Protein AF-A0A1G0FYS6-F1 (afdb_monomer_lite)

Secondary structure (DSSP, 8-state):
-HHHHHHHHHHHHHHHHHHHHHHHHHHHHHHHHHHHHHHHHTSTTHHHHHHHHHHHHHTT-HHHHHHHTT--HHHHHHHHHHHHHHHHHHHHHS---HHHHHHHHHHSTTTT---TTHHHHHHHHHHHHHHHH-TT--HHHHHHHHHHHHHHHHHHHHTS-TTGGGSSS--

Radius of gyration: 18.73 Å; chains: 1; bounding box: 50×46×46 Å

pLDDT: mean 89.52, std 12.12, range [35.56, 98.75]

Structure (mmCIF, N/CA/C/O backbone):
data_AF-A0A1G0FYS6-F1
#
_entry.id   AF-A0A1G0FYS6-F1
#
loop_
_atom_site.group_PDB
_atom_site.id
_atom_site.type_symbol
_atom_site.label_atom_id
_atom_site.label_alt_id
_atom_site.label_comp_id
_atom_site.label_asym_id
_atom_site.label_entity_id
_atom_site.label_seq_id
_atom_site.pdbx_PDB_ins_code
_atom_site.Cartn_x
_atom_site.Cartn_y
_atom_site.Cartn_z
_atom_site.occupancy
_atom_site.B_iso_or_equiv
_atom_site.auth_seq_id
_atom_site.auth_comp_id
_atom_site.auth_asym_id
_atom_site.auth_atom_id
_atom_site.pdbx_PDB_model_num
ATOM 1 N N . MET A 1 1 ? 27.636 26.982 27.318 1.00 54.88 1 MET A N 1
ATOM 2 C CA . MET A 1 1 ? 26.569 25.954 27.348 1.00 54.88 1 MET A CA 1
ATOM 3 C C . MET A 1 1 ? 25.810 25.866 26.017 1.00 54.88 1 MET A C 1
ATOM 5 O O . MET A 1 1 ? 25.655 24.760 25.529 1.00 54.88 1 MET A O 1
ATOM 9 N N . TYR A 1 2 ? 25.458 26.989 25.370 1.00 56.78 2 TYR A N 1
ATOM 10 C CA . TYR A 1 2 ? 24.785 27.019 24.053 1.00 56.78 2 TYR A CA 1
ATOM 11 C C . TYR A 1 2 ? 25.540 26.318 22.899 1.00 56.78 2 TYR A C 1
ATOM 13 O O . TYR A 1 2 ? 24.967 25.470 22.228 1.00 56.78 2 TYR A O 1
ATOM 21 N N . VAL A 1 3 ? 26.839 26.585 22.712 1.00 62.25 3 VAL A N 1
ATOM 22 C CA . VAL A 1 3 ? 27.626 26.065 21.565 1.00 62.25 3 VAL A CA 1
ATOM 23 C C . VAL A 1 3 ? 27.701 24.531 21.517 1.00 62.25 3 VAL A C 1
ATOM 25 O O . VAL A 1 3 ? 27.631 23.931 20.450 1.00 62.25 3 VAL A O 1
ATOM 28 N N . ARG A 1 4 ? 27.805 23.875 22.680 1.00 62.00 4 ARG A N 1
ATOM 29 C CA . ARG A 1 4 ? 27.880 22.407 22.771 1.00 62.00 4 ARG A CA 1
ATOM 30 C C . ARG A 1 4 ? 26.546 21.746 22.405 1.00 62.00 4 ARG A C 1
ATOM 32 O O . ARG A 1 4 ? 26.555 20.658 21.849 1.00 62.00 4 ARG A O 1
ATOM 39 N N . ASN A 1 5 ? 25.430 22.428 22.671 1.00 65.38 5 ASN A N 1
ATOM 40 C CA . ASN A 1 5 ? 24.092 21.972 22.297 1.00 65.38 5 ASN A CA 1
ATOM 41 C C . ASN A 1 5 ? 23.879 22.080 20.779 1.00 65.38 5 ASN A C 1
ATOM 43 O O . ASN A 1 5 ? 23.392 21.140 20.165 1.00 65.38 5 ASN A O 1
ATOM 47 N N . THR A 1 6 ? 24.337 23.173 20.160 1.00 70.19 6 THR A N 1
ATOM 48 C CA . THR A 1 6 ? 24.298 23.349 18.699 1.00 70.19 6 THR A CA 1
ATOM 49 C C . THR A 1 6 ? 25.145 22.305 17.965 1.00 70.19 6 THR A C 1
ATOM 51 O O . THR A 1 6 ? 24.693 21.739 16.979 1.00 70.19 6 THR A O 1
ATOM 54 N N . LEU A 1 7 ? 26.346 21.984 18.463 1.00 71.94 7 LEU A N 1
ATOM 55 C CA . LEU A 1 7 ? 27.197 20.949 17.858 1.00 71.94 7 LEU A CA 1
ATOM 56 C C . LEU A 1 7 ? 26.570 19.548 17.919 1.00 71.94 7 LEU A C 1
ATOM 58 O O . LEU A 1 7 ? 26.714 18.776 16.977 1.00 71.94 7 LEU A O 1
ATOM 62 N N . ILE A 1 8 ? 25.871 19.227 19.012 1.00 74.44 8 ILE A N 1
ATOM 63 C CA . ILE A 1 8 ? 25.161 17.949 19.161 1.00 74.44 8 ILE A CA 1
ATOM 64 C C . ILE A 1 8 ? 23.959 17.882 18.211 1.00 74.44 8 ILE A C 1
ATOM 66 O O . ILE A 1 8 ? 23.782 16.863 17.552 1.00 74.44 8 ILE A O 1
ATOM 70 N N . ILE A 1 9 ? 23.174 18.960 18.099 1.00 76.50 9 ILE A N 1
ATOM 71 C CA . ILE A 1 9 ? 22.027 19.033 17.178 1.00 76.50 9 ILE A CA 1
ATOM 72 C C . ILE A 1 9 ? 22.490 18.852 15.726 1.00 76.50 9 ILE A C 1
ATOM 74 O O . ILE A 1 9 ? 21.993 17.962 15.045 1.00 76.50 9 ILE A O 1
ATOM 78 N N . ASN A 1 10 ? 23.517 19.590 15.295 1.00 82.00 10 ASN A N 1
ATOM 79 C CA . ASN A 1 10 ? 24.051 19.483 13.932 1.00 82.00 10 ASN A CA 1
ATOM 80 C C . ASN A 1 10 ? 24.604 18.079 13.626 1.00 82.00 10 ASN A C 1
ATOM 82 O O . ASN A 1 10 ? 24.502 17.597 12.501 1.00 82.00 10 ASN A O 1
ATOM 86 N N . TYR A 1 11 ? 25.209 17.414 14.616 1.00 81.62 11 TYR A N 1
ATOM 87 C CA . TYR A 1 11 ? 25.695 16.044 14.451 1.00 81.62 11 TYR A CA 1
ATOM 88 C C . TYR A 1 11 ? 24.541 15.046 14.307 1.00 81.62 11 TYR A C 1
ATOM 90 O O . TYR A 1 11 ? 24.615 14.143 13.481 1.00 81.62 11 TYR A O 1
ATOM 98 N N . ILE A 1 12 ? 23.469 15.218 15.083 1.00 82.62 12 ILE A N 1
ATOM 99 C CA . ILE A 1 12 ? 22.265 14.390 14.980 1.00 82.62 12 ILE A CA 1
ATOM 100 C C . ILE A 1 12 ? 21.612 14.570 13.605 1.00 82.62 12 ILE A C 1
ATOM 102 O O . ILE A 1 12 ? 21.354 13.567 12.945 1.00 82.62 12 ILE A O 1
ATOM 106 N N . GLU A 1 13 ? 21.408 15.808 13.146 1.00 82.88 13 GLU A N 1
ATOM 107 C CA . GLU A 1 13 ? 20.872 16.104 11.806 1.00 82.88 13 GLU A CA 1
ATOM 108 C C . GLU A 1 13 ? 21.721 15.457 10.704 1.00 82.88 13 GLU A C 1
ATOM 110 O O . GLU A 1 13 ? 21.195 14.743 9.856 1.00 82.88 13 GLU A O 1
ATOM 115 N N . TYR A 1 14 ? 23.048 15.582 10.784 1.00 83.81 14 TYR A N 1
ATOM 116 C CA . TYR A 1 14 ? 23.958 14.936 9.838 1.00 83.81 14 TYR A CA 1
ATOM 117 C C . TYR A 1 14 ? 23.831 13.403 9.827 1.00 83.81 14 TYR A C 1
ATOM 119 O O . TYR A 1 14 ? 23.835 12.782 8.764 1.00 83.81 14 TYR A O 1
ATOM 127 N N . ILE A 1 15 ? 23.716 12.767 10.998 1.00 82.88 15 ILE A N 1
ATOM 128 C CA . ILE A 1 15 ? 23.529 11.311 11.087 1.00 82.88 15 ILE A CA 1
ATOM 129 C C . ILE A 1 15 ? 22.182 10.896 10.485 1.00 82.88 15 ILE A C 1
ATOM 131 O O . ILE A 1 15 ? 22.130 9.881 9.786 1.00 82.88 15 ILE A O 1
ATOM 135 N N . TYR A 1 16 ? 21.121 11.678 10.698 1.00 80.06 16 TYR A N 1
ATOM 136 C CA . TYR A 1 16 ? 19.832 11.458 10.040 1.00 80.06 16 TYR A CA 1
ATOM 137 C C . TYR A 1 16 ? 19.949 11.564 8.517 1.00 80.06 16 TYR A C 1
ATOM 139 O O . TYR A 1 16 ? 19.490 10.659 7.821 1.00 80.06 16 TYR A O 1
ATOM 147 N N . ASP A 1 17 ? 20.626 12.585 7.994 1.00 82.75 17 ASP A N 1
ATOM 148 C CA . ASP A 1 17 ? 20.824 12.760 6.551 1.00 82.75 17 ASP A CA 1
ATOM 149 C C . ASP A 1 17 ? 21.616 11.605 5.930 1.00 82.75 17 ASP A C 1
ATOM 151 O O . ASP A 1 17 ? 21.242 11.072 4.883 1.00 82.75 17 ASP A O 1
ATOM 155 N N . VAL A 1 18 ? 22.696 11.167 6.586 1.00 80.62 18 VAL A N 1
ATOM 156 C CA . VAL A 1 18 ? 23.494 10.016 6.138 1.00 80.62 18 VAL A CA 1
ATOM 157 C C . VAL A 1 18 ? 22.659 8.736 6.161 1.00 80.62 18 VAL A C 1
ATOM 159 O O . VAL A 1 18 ? 22.719 7.943 5.220 1.00 80.62 18 VAL A O 1
ATOM 162 N N . PHE A 1 19 ? 21.849 8.533 7.200 1.00 80.44 19 PHE A N 1
ATOM 163 C CA . PHE A 1 19 ? 20.963 7.377 7.303 1.00 80.44 19 PHE A CA 1
ATOM 164 C C . PHE A 1 19 ? 19.892 7.375 6.203 1.00 80.44 19 PHE A C 1
ATOM 166 O O . PHE A 1 19 ? 19.730 6.372 5.502 1.00 80.44 19 PHE A O 1
ATOM 173 N N . LEU A 1 20 ? 19.225 8.510 5.979 1.00 77.25 20 LEU A N 1
ATOM 174 C CA . LEU A 1 20 ? 18.258 8.686 4.895 1.00 77.25 20 LEU A CA 1
ATOM 175 C C . LEU A 1 20 ? 18.909 8.503 3.521 1.00 77.25 20 LEU A C 1
ATOM 177 O O . LEU A 1 20 ? 18.316 7.886 2.636 1.00 77.25 20 LEU A O 1
ATOM 181 N N . TYR A 1 21 ? 20.142 8.976 3.332 1.00 78.50 21 TYR A N 1
ATOM 182 C CA . TYR A 1 21 ? 20.902 8.756 2.105 1.00 78.50 21 TYR A CA 1
ATOM 183 C C . TYR A 1 21 ? 21.174 7.266 1.863 1.00 78.50 21 TYR A C 1
ATOM 185 O O . TYR A 1 21 ? 20.922 6.774 0.762 1.00 78.50 21 TYR A O 1
ATOM 193 N N . ILE A 1 22 ? 21.636 6.532 2.881 1.00 76.38 22 ILE A N 1
ATOM 194 C CA . ILE A 1 22 ? 21.905 5.089 2.787 1.00 76.38 22 ILE A CA 1
ATOM 195 C C . ILE A 1 22 ? 20.621 4.323 2.456 1.00 76.38 22 ILE A C 1
ATOM 197 O O . ILE A 1 22 ? 20.626 3.498 1.539 1.00 76.38 22 ILE A O 1
ATOM 201 N N . ILE A 1 23 ? 19.513 4.628 3.141 1.00 76.25 23 ILE A N 1
ATOM 202 C CA . ILE A 1 23 ? 18.199 4.055 2.825 1.00 76.25 23 ILE A CA 1
ATOM 203 C C . ILE A 1 23 ? 17.851 4.344 1.369 1.00 76.25 23 ILE A C 1
ATOM 205 O O . ILE A 1 23 ? 17.590 3.420 0.604 1.00 76.25 23 ILE A O 1
ATOM 209 N N . ASN A 1 24 ? 17.906 5.606 0.948 1.00 76.81 24 ASN A N 1
ATOM 210 C CA . ASN A 1 24 ? 17.548 5.991 -0.411 1.00 76.81 24 ASN A CA 1
ATOM 211 C C . ASN A 1 24 ? 18.398 5.277 -1.466 1.00 76.81 24 ASN A C 1
ATOM 213 O O . ASN A 1 24 ? 17.856 4.820 -2.471 1.00 76.81 24 ASN A O 1
ATOM 217 N N . VAL A 1 25 ? 19.709 5.138 -1.249 1.00 77.12 25 VAL A N 1
ATOM 218 C CA . VAL A 1 25 ? 20.602 4.397 -2.151 1.00 77.12 25 VAL A CA 1
ATOM 219 C C . VAL A 1 25 ? 20.213 2.921 -2.226 1.00 77.12 25 VAL A C 1
ATOM 221 O O . VAL A 1 25 ? 20.067 2.402 -3.334 1.00 77.12 25 VAL A O 1
ATOM 224 N N . ASN A 1 26 ? 19.972 2.270 -1.088 1.00 80.88 26 ASN A N 1
ATOM 225 C CA . ASN A 1 26 ? 19.586 0.856 -1.036 1.00 80.88 26 ASN A CA 1
ATOM 226 C C . ASN A 1 26 ? 18.183 0.598 -1.613 1.00 80.88 26 ASN A C 1
ATOM 228 O O . ASN A 1 26 ? 17.923 -0.474 -2.155 1.00 80.88 26 ASN A O 1
ATOM 232 N N . MET A 1 27 ? 17.293 1.593 -1.562 1.00 84.75 27 MET A N 1
ATOM 233 C CA . MET A 1 27 ? 15.925 1.512 -2.082 1.00 84.75 27 MET A CA 1
ATOM 234 C C . MET A 1 27 ? 15.829 1.743 -3.596 1.00 84.75 27 MET A C 1
ATOM 236 O O . MET A 1 27 ? 14.846 1.335 -4.212 1.00 84.75 27 MET A O 1
ATOM 240 N N . LYS A 1 28 ? 16.826 2.375 -4.234 1.00 85.38 28 LYS A N 1
ATOM 241 C CA . LYS A 1 28 ? 16.830 2.643 -5.690 1.00 85.38 28 LYS A CA 1
ATOM 242 C C . LYS A 1 28 ? 16.522 1.419 -6.571 1.00 85.38 28 LYS A C 1
ATOM 244 O O . LYS A 1 28 ? 15.675 1.569 -7.457 1.00 85.38 28 LYS A O 1
ATOM 249 N N . PRO A 1 29 ? 17.163 0.243 -6.397 1.00 89.75 29 PRO A N 1
ATOM 250 C CA . PRO A 1 29 ? 16.855 -0.927 -7.222 1.00 89.75 29 PRO A CA 1
ATOM 251 C C . PRO A 1 29 ? 15.399 -1.384 -7.062 1.00 89.75 29 PRO A C 1
ATOM 253 O O . PRO A 1 29 ? 14.716 -1.576 -8.069 1.00 89.75 29 PRO A O 1
ATOM 256 N N . TYR A 1 30 ? 14.889 -1.454 -5.828 1.00 93.50 30 TYR A N 1
ATOM 257 C CA . TYR A 1 30 ? 13.498 -1.831 -5.553 1.00 93.50 30 TYR A CA 1
ATOM 258 C C . TYR A 1 30 ? 12.506 -0.816 -6.120 1.00 93.50 30 TYR A C 1
ATOM 260 O O . TYR A 1 30 ? 11.554 -1.196 -6.791 1.00 93.50 30 TYR A O 1
ATOM 268 N N . ARG A 1 31 ? 12.777 0.486 -5.972 1.00 92.62 31 ARG A N 1
ATOM 269 C CA . ARG A 1 31 ? 11.954 1.552 -6.560 1.00 92.62 31 ARG A CA 1
ATOM 270 C C . ARG A 1 31 ? 11.858 1.421 -8.078 1.00 92.62 31 ARG A C 1
ATOM 272 O O . ARG A 1 31 ? 10.788 1.614 -8.647 1.00 92.62 31 ARG A O 1
ATOM 279 N N . LYS A 1 32 ? 12.963 1.080 -8.750 1.00 95.19 32 LYS A N 1
ATOM 280 C CA . LYS A 1 32 ? 12.970 0.870 -10.204 1.00 95.19 32 LYS A CA 1
ATOM 281 C C . LYS A 1 32 ? 12.131 -0.346 -10.603 1.00 95.19 32 LYS A C 1
ATOM 283 O O . LYS A 1 32 ? 11.349 -0.243 -11.546 1.00 95.19 32 LYS A O 1
ATOM 288 N N . LEU A 1 33 ? 12.286 -1.475 -9.908 1.00 97.56 33 LEU A N 1
ATOM 289 C CA . LEU A 1 33 ? 11.496 -2.686 -10.161 1.00 97.56 33 LEU A CA 1
ATOM 290 C C . LEU A 1 33 ? 10.003 -2.437 -9.932 1.00 97.56 33 LEU A C 1
ATOM 292 O O . LEU A 1 33 ? 9.203 -2.713 -10.824 1.00 97.56 33 LEU A O 1
ATOM 296 N N . PHE A 1 34 ? 9.661 -1.822 -8.800 1.00 96.88 34 PHE A N 1
ATOM 297 C CA . PHE A 1 34 ? 8.302 -1.428 -8.453 1.00 96.88 34 PHE A CA 1
ATOM 298 C C . PHE A 1 34 ? 7.686 -0.513 -9.513 1.00 96.88 34 PHE A C 1
ATOM 300 O O . PHE A 1 34 ? 6.644 -0.843 -10.063 1.00 96.88 34 PHE A O 1
ATOM 307 N N . ASN A 1 35 ? 8.350 0.590 -9.879 1.00 96.25 35 ASN A N 1
ATOM 308 C CA . ASN A 1 35 ? 7.826 1.524 -10.880 1.00 96.25 35 ASN A CA 1
ATOM 309 C C . ASN A 1 35 ? 7.610 0.841 -12.237 1.00 96.25 35 ASN A C 1
ATOM 311 O O . ASN A 1 35 ? 6.589 1.054 -12.887 1.00 96.25 35 ASN A O 1
ATOM 315 N N . ASN A 1 36 ? 8.552 -0.002 -12.664 1.00 98.12 36 ASN A N 1
ATOM 316 C CA . ASN A 1 36 ? 8.419 -0.745 -13.913 1.00 98.12 36 ASN A CA 1
ATOM 317 C C . ASN A 1 36 ? 7.256 -1.745 -13.865 1.00 98.12 36 ASN A C 1
ATOM 319 O O . ASN A 1 36 ? 6.582 -1.925 -14.875 1.00 98.12 36 ASN A O 1
ATOM 323 N N . SER A 1 37 ? 7.051 -2.410 -12.727 1.00 98.50 37 SER A N 1
ATOM 324 C CA . SER A 1 37 ? 5.927 -3.321 -12.506 1.00 98.50 37 SER A CA 1
ATOM 325 C C . SER A 1 37 ? 4.600 -2.561 -12.482 1.00 98.50 37 SER A C 1
ATOM 327 O O . SER A 1 37 ? 3.699 -2.901 -13.238 1.00 98.50 37 SER A O 1
ATOM 329 N N . PHE A 1 38 ? 4.514 -1.446 -11.753 1.00 97.50 38 PHE A N 1
ATOM 330 C CA . PHE A 1 38 ? 3.345 -0.562 -11.707 1.00 97.50 38 PHE A CA 1
ATOM 331 C C . PHE A 1 38 ? 2.898 -0.119 -13.111 1.00 97.50 38 PHE A C 1
ATOM 333 O O . PHE A 1 38 ? 1.715 -0.185 -13.445 1.00 97.50 38 PHE A O 1
ATOM 340 N N . GLN A 1 39 ? 3.849 0.275 -13.966 1.00 97.69 39 GLN A N 1
ATOM 341 C CA . GLN A 1 39 ? 3.576 0.662 -15.356 1.00 97.69 39 GLN A CA 1
ATOM 342 C C . GLN A 1 39 ? 3.042 -0.488 -16.221 1.00 97.69 39 GLN A C 1
ATOM 344 O O . GLN A 1 39 ? 2.312 -0.232 -17.172 1.00 97.69 39 GLN A O 1
ATOM 349 N N . ARG A 1 40 ? 3.398 -1.741 -15.921 1.00 98.50 40 ARG A N 1
ATOM 350 C CA . ARG A 1 40 ? 2.911 -2.912 -16.667 1.00 98.50 40 ARG A CA 1
ATOM 351 C C . ARG A 1 40 ? 1.599 -3.457 -16.115 1.00 98.50 40 ARG A C 1
ATOM 353 O O . ARG A 1 40 ? 0.736 -3.810 -16.902 1.00 98.50 40 ARG A O 1
ATOM 360 N N . ALA A 1 41 ? 1.463 -3.512 -14.794 1.00 98.12 41 ALA A N 1
ATOM 361 C CA . ALA A 1 41 ? 0.338 -4.147 -14.121 1.00 98.12 41 ALA A CA 1
ATOM 362 C C . ALA A 1 41 ? -0.890 -3.233 -14.030 1.00 98.12 41 ALA A C 1
ATOM 364 O O . ALA A 1 41 ? -2.011 -3.674 -14.254 1.00 98.12 41 ALA A O 1
ATOM 365 N N . ILE A 1 42 ? -0.688 -1.952 -13.696 1.00 96.94 42 ILE A N 1
ATOM 366 C CA . ILE A 1 42 ? -1.792 -1.053 -13.323 1.00 96.94 42 ILE A CA 1
ATOM 367 C C . ILE A 1 42 ? -2.164 -0.109 -14.458 1.00 96.94 42 ILE A C 1
ATOM 369 O O . ILE A 1 42 ? -3.342 0.084 -14.738 1.00 96.94 42 ILE A O 1
ATOM 373 N N . ILE A 1 43 ? -1.182 0.518 -15.102 1.00 96.12 43 ILE A N 1
ATOM 374 C CA . ILE A 1 43 ? -1.451 1.589 -16.073 1.00 96.12 43 ILE A CA 1
ATOM 375 C C . ILE A 1 43 ? -2.277 1.139 -17.292 1.00 96.12 43 ILE A C 1
ATOM 377 O O . ILE A 1 43 ? -3.173 1.898 -17.668 1.00 96.12 43 ILE A O 1
ATOM 381 N N . PRO A 1 44 ? -2.051 -0.044 -17.903 1.00 97.31 44 PRO A N 1
ATOM 382 C CA . PRO A 1 44 ? -2.765 -0.419 -19.124 1.00 97.31 44 PRO A CA 1
ATOM 383 C C . PRO A 1 44 ? -4.281 -0.527 -18.938 1.00 97.31 44 PRO A C 1
ATOM 385 O O . PRO A 1 44 ? -5.033 -0.131 -19.825 1.00 97.31 44 PRO A O 1
ATOM 388 N N . ASP A 1 45 ? -4.723 -1.027 -17.782 1.00 96.31 45 ASP A N 1
ATOM 389 C CA . ASP A 1 45 ? -6.137 -1.105 -17.416 1.00 96.31 45 ASP A CA 1
ATOM 390 C C . ASP A 1 45 ? -6.321 -1.026 -15.894 1.00 96.31 45 ASP A C 1
ATOM 392 O O . ASP A 1 45 ? -6.596 -2.011 -15.201 1.00 96.31 45 ASP A O 1
A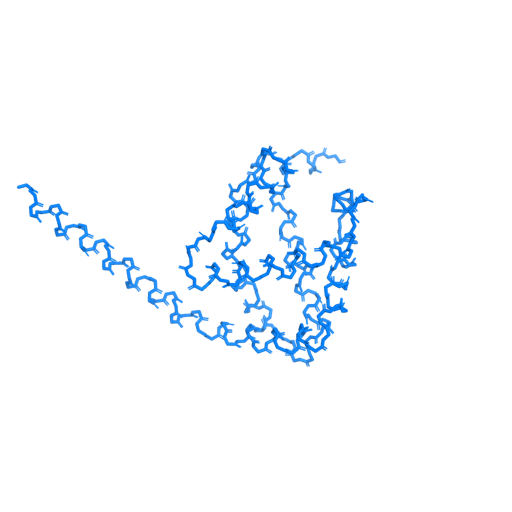TOM 396 N N . SER A 1 46 ? -6.182 0.192 -15.364 1.00 94.94 46 SER A N 1
ATOM 397 C CA . SER A 1 46 ? -6.292 0.423 -13.919 1.00 94.94 46 SER A CA 1
ATOM 398 C C . SER A 1 46 ? -7.660 0.021 -13.367 1.00 94.94 46 SER A C 1
ATOM 400 O O . SER A 1 46 ? -7.764 -0.434 -12.231 1.00 94.94 46 SER A O 1
ATOM 402 N N . ASN A 1 47 ? -8.728 0.148 -14.158 1.00 95.00 47 ASN A N 1
ATOM 403 C CA . ASN A 1 47 ? -10.072 -0.183 -13.702 1.00 95.00 47 ASN A CA 1
ATOM 404 C C . ASN A 1 47 ? -10.219 -1.682 -13.454 1.00 95.00 47 ASN A C 1
ATOM 406 O O . ASN A 1 47 ? -10.716 -2.064 -12.390 1.00 95.00 47 ASN A O 1
ATOM 410 N N . SER A 1 48 ? -9.761 -2.514 -14.391 1.00 96.94 48 SER A N 1
ATOM 411 C CA . SER A 1 48 ? -9.762 -3.966 -14.209 1.00 96.94 48 SER A CA 1
ATOM 412 C C . SER A 1 48 ? -8.816 -4.395 -13.094 1.00 96.94 48 SER A C 1
ATOM 414 O O . SER A 1 48 ? -9.213 -5.223 -12.276 1.00 96.94 48 SER A O 1
ATOM 416 N N . PHE A 1 49 ? -7.634 -3.777 -12.984 1.00 98.12 49 PHE A N 1
ATOM 417 C CA . PHE A 1 49 ? -6.691 -4.053 -11.897 1.00 98.12 49 PHE A CA 1
ATOM 418 C C . PHE A 1 49 ? -7.334 -3.836 -10.519 1.00 98.12 49 PHE A C 1
ATOM 420 O O . PHE A 1 49 ? -7.406 -4.755 -9.706 1.00 98.12 49 PHE A O 1
ATOM 427 N N . TYR A 1 50 ? -7.881 -2.643 -10.254 1.00 97.19 50 TYR A N 1
ATOM 428 C CA . TYR A 1 50 ? -8.473 -2.347 -8.943 1.00 97.19 50 TYR A CA 1
ATOM 429 C C . TYR A 1 50 ? -9.776 -3.107 -8.693 1.00 97.19 50 TYR A C 1
ATOM 431 O O . TYR A 1 50 ? -10.105 -3.398 -7.543 1.00 97.19 50 TYR A O 1
ATOM 439 N N . LYS A 1 51 ? -10.534 -3.442 -9.745 1.00 97.00 51 LYS A N 1
ATOM 440 C CA . LYS A 1 51 ? -11.682 -4.346 -9.616 1.00 97.00 51 LYS A CA 1
ATOM 441 C C . LYS A 1 51 ? -11.217 -5.723 -9.145 1.00 97.00 51 LYS A C 1
ATOM 443 O O . LYS A 1 51 ? -11.774 -6.231 -8.176 1.00 97.00 51 LYS A O 1
ATOM 448 N N . ARG A 1 52 ? -10.184 -6.282 -9.779 1.00 98.31 52 ARG A N 1
ATOM 449 C CA . ARG A 1 52 ? -9.643 -7.592 -9.421 1.00 98.31 52 ARG A CA 1
ATOM 450 C C . ARG A 1 52 ? -9.027 -7.608 -8.024 1.00 98.31 52 ARG A C 1
ATOM 452 O O . ARG A 1 52 ? -9.303 -8.529 -7.262 1.00 98.31 52 ARG A O 1
ATOM 459 N N . PHE A 1 53 ? -8.308 -6.549 -7.654 1.00 98.50 53 PHE A N 1
ATOM 460 C CA . PHE A 1 53 ? -7.817 -6.364 -6.290 1.00 98.50 53 PHE A CA 1
ATOM 461 C C . PHE A 1 53 ? -8.935 -6.507 -5.255 1.00 98.50 53 PHE A C 1
ATOM 463 O O . PHE A 1 53 ? -8.795 -7.268 -4.302 1.00 98.50 53 PHE A O 1
ATOM 470 N N . TYR A 1 54 ? -10.064 -5.819 -5.449 1.00 97.88 54 TYR A N 1
ATOM 471 C CA . TYR A 1 54 ? -11.170 -5.904 -4.498 1.00 97.88 54 TYR A CA 1
ATOM 472 C C . TYR A 1 54 ? -11.860 -7.264 -4.493 1.00 97.88 54 TYR A C 1
ATOM 474 O O . TYR A 1 54 ? -12.281 -7.695 -3.428 1.00 97.88 54 TYR A O 1
ATOM 482 N N . GLU A 1 55 ? -11.961 -7.951 -5.631 1.00 97.88 55 GLU A N 1
ATOM 483 C CA . GLU A 1 55 ? -12.475 -9.327 -5.664 1.00 97.88 55 GLU A CA 1
ATOM 484 C C . GLU A 1 55 ? -11.618 -10.266 -4.808 1.00 97.88 55 GLU A C 1
ATOM 486 O O . GLU A 1 55 ? -12.159 -11.022 -4.003 1.00 97.88 55 GLU A O 1
ATOM 491 N N . ILE A 1 56 ? -10.290 -10.183 -4.945 1.00 98.62 56 ILE A N 1
ATOM 492 C CA . ILE A 1 56 ? -9.346 -10.984 -4.157 1.00 98.62 56 ILE A CA 1
ATOM 493 C C . ILE A 1 56 ? -9.421 -10.586 -2.679 1.00 98.62 56 ILE A C 1
ATOM 495 O O . ILE A 1 56 ? -9.573 -11.448 -1.819 1.00 98.62 56 ILE A O 1
ATOM 499 N N . PHE A 1 57 ? -9.360 -9.287 -2.382 1.00 98.25 57 PHE A N 1
ATOM 500 C CA . PHE A 1 57 ? -9.306 -8.774 -1.015 1.00 98.25 57 PHE A CA 1
ATOM 501 C C . PHE A 1 57 ? -10.597 -9.048 -0.237 1.00 98.25 57 PHE A C 1
ATOM 503 O O . PHE A 1 57 ? -10.550 -9.613 0.852 1.00 98.25 57 PHE A O 1
ATOM 510 N N . VAL A 1 58 ? -11.763 -8.732 -0.803 1.00 97.12 58 VAL A N 1
ATOM 511 C CA . VAL A 1 58 ? -13.062 -9.002 -0.163 1.00 97.12 58 VAL A CA 1
ATOM 512 C C . VAL A 1 58 ? -13.304 -10.504 -0.006 1.00 97.12 58 VAL A C 1
ATOM 514 O O . VAL A 1 58 ? -13.885 -10.926 0.988 1.00 97.12 58 VAL A O 1
ATOM 517 N N . GLY A 1 59 ? -12.825 -11.322 -0.947 1.00 97.12 59 GLY A N 1
ATOM 518 C CA . GLY A 1 59 ? -12.928 -12.780 -0.871 1.00 97.12 59 GLY A CA 1
ATOM 519 C C . GLY A 1 59 ? -11.929 -13.458 0.073 1.00 97.12 59 GLY A C 1
ATOM 520 O O . GLY A 1 59 ? -12.019 -14.669 0.255 1.00 97.12 59 GLY A O 1
ATOM 521 N N . SER A 1 60 ? -10.971 -12.722 0.647 1.00 96.88 60 SER A N 1
ATOM 522 C CA . SER A 1 60 ? -9.859 -13.310 1.410 1.00 96.88 60 SER A CA 1
ATOM 523 C C . SER A 1 60 ? -10.147 -13.546 2.897 1.00 96.88 60 SER A C 1
ATOM 525 O O . SER A 1 60 ? -9.538 -14.436 3.487 1.00 96.88 60 SER A O 1
ATOM 527 N N . ASP A 1 61 ? -11.071 -12.790 3.499 1.00 95.38 61 ASP A N 1
ATOM 528 C CA . ASP A 1 61 ? -11.441 -12.901 4.916 1.00 95.38 61 ASP A CA 1
ATOM 529 C C . ASP A 1 61 ? -12.890 -12.405 5.124 1.00 95.38 61 ASP A C 1
ATOM 531 O O . ASP A 1 61 ? -13.226 -11.308 4.660 1.00 95.38 61 ASP A O 1
ATOM 535 N N . PRO A 1 62 ? -13.762 -13.149 5.833 1.00 94.75 62 PRO A N 1
ATOM 536 C CA . PRO A 1 62 ? -15.137 -12.724 6.105 1.00 94.75 62 PRO A CA 1
ATOM 537 C C . PRO A 1 62 ? -15.251 -11.357 6.795 1.00 94.75 62 PRO A C 1
ATOM 539 O O . PRO A 1 62 ? -16.181 -10.605 6.505 1.00 94.75 62 PRO A O 1
ATOM 542 N N . ARG A 1 63 ? -14.292 -10.998 7.659 1.00 94.50 63 ARG A N 1
ATOM 543 C CA . ARG A 1 63 ? -14.263 -9.694 8.344 1.00 94.50 63 ARG A CA 1
ATOM 544 C C . ARG A 1 63 ? -14.047 -8.555 7.356 1.00 94.50 63 ARG A C 1
ATOM 546 O O . ARG A 1 63 ? -14.603 -7.474 7.523 1.00 94.50 63 ARG A O 1
ATOM 553 N N . ILE A 1 64 ? -13.256 -8.789 6.306 1.00 95.75 64 ILE A N 1
ATOM 554 C CA . ILE A 1 64 ? -13.090 -7.820 5.218 1.00 95.75 64 ILE A CA 1
ATOM 555 C C . ILE A 1 64 ? -14.408 -7.698 4.457 1.00 95.75 64 ILE A C 1
ATOM 557 O O . ILE A 1 64 ? -14.860 -6.582 4.220 1.00 95.75 64 ILE A O 1
ATOM 561 N N . ALA A 1 65 ? -15.065 -8.809 4.119 1.00 94.94 65 ALA A N 1
ATOM 562 C CA . ALA A 1 65 ? -16.353 -8.756 3.430 1.00 94.94 65 ALA A CA 1
ATOM 563 C C . ALA A 1 65 ? -17.407 -7.938 4.195 1.00 94.94 65 ALA A C 1
ATOM 565 O O . ALA A 1 65 ? -18.087 -7.108 3.589 1.00 94.94 65 ALA A O 1
ATOM 566 N N . GLU A 1 66 ? -17.479 -8.093 5.518 1.00 95.00 66 GLU A N 1
ATOM 567 C CA . GLU A 1 66 ? -18.362 -7.303 6.381 1.00 95.00 66 GLU A CA 1
ATOM 568 C C . GLU A 1 66 ? -18.062 -5.794 6.303 1.00 95.00 66 GLU A C 1
ATOM 570 O O . GLU A 1 66 ? -18.978 -4.986 6.136 1.00 95.00 66 GLU A O 1
ATOM 575 N N . LEU A 1 67 ? -16.781 -5.400 6.322 1.00 93.81 67 LEU A N 1
ATOM 576 C CA . LEU A 1 67 ? -16.366 -3.994 6.204 1.00 93.81 67 LEU A CA 1
ATOM 577 C C . LEU A 1 67 ? -16.800 -3.336 4.881 1.00 93.81 67 LEU A C 1
ATOM 579 O O . LEU A 1 67 ? -16.919 -2.110 4.818 1.00 93.81 67 LEU A O 1
ATOM 583 N N . PHE A 1 68 ? -17.037 -4.123 3.827 1.00 94.69 68 PHE A N 1
ATOM 584 C CA . PHE A 1 68 ? -17.415 -3.621 2.503 1.00 94.69 68 PHE A CA 1
ATOM 585 C C . PHE A 1 68 ? -18.888 -3.860 2.123 1.00 94.69 68 PHE A C 1
ATOM 587 O O . PHE A 1 68 ? -19.299 -3.388 1.062 1.00 94.69 68 PHE A O 1
ATOM 594 N N . GLU A 1 69 ? -19.706 -4.502 2.968 1.00 93.56 69 GLU A N 1
ATOM 595 C CA . GLU A 1 69 ? -21.095 -4.895 2.646 1.00 93.56 69 GLU A CA 1
ATOM 596 C C . GLU A 1 69 ? -21.958 -3.719 2.143 1.00 93.56 69 GLU A C 1
ATOM 598 O O . GLU A 1 69 ? -22.773 -3.864 1.232 1.00 93.56 69 GLU A O 1
ATOM 603 N N . LYS A 1 70 ? -21.754 -2.525 2.711 1.00 92.00 70 LYS A N 1
ATOM 604 C CA . LYS A 1 70 ? -22.526 -1.307 2.396 1.00 92.00 70 LYS A CA 1
ATOM 605 C C . LYS A 1 70 ? -21.704 -0.254 1.657 1.00 92.00 70 LYS A C 1
ATOM 607 O O . LYS A 1 70 ? -22.032 0.932 1.689 1.00 92.00 70 LYS A O 1
ATOM 612 N N . THR A 1 71 ? -20.638 -0.681 0.987 1.00 91.94 71 THR A N 1
ATOM 613 C CA . THR A 1 71 ? -19.701 0.219 0.316 1.00 91.94 71 THR A CA 1
ATOM 614 C C . THR A 1 71 ? -20.023 0.351 -1.168 1.00 91.94 71 THR A C 1
ATOM 616 O O . THR A 1 71 ? -20.128 -0.625 -1.911 1.00 91.94 71 THR A O 1
ATOM 619 N N . PHE A 1 72 ? -20.121 1.592 -1.647 1.00 92.44 72 PHE A N 1
ATOM 620 C CA . PHE A 1 72 ? -20.234 1.876 -3.076 1.00 92.44 72 PHE A CA 1
ATOM 621 C C . PHE A 1 72 ? -18.888 1.629 -3.768 1.00 92.44 72 PHE A C 1
ATOM 623 O O . PHE A 1 72 ? -18.063 2.532 -3.912 1.00 92.44 72 PHE A O 1
ATOM 630 N N . MET A 1 73 ? -18.676 0.395 -4.229 1.00 91.12 73 MET A N 1
ATOM 631 C CA . MET A 1 73 ? -17.368 -0.078 -4.700 1.00 91.12 73 MET A CA 1
ATOM 632 C C . MET A 1 73 ? -16.763 0.734 -5.850 1.00 91.12 73 MET A C 1
ATOM 634 O O . MET A 1 73 ? -15.545 0.774 -5.994 1.00 91.12 73 MET A O 1
ATOM 638 N N . ASN A 1 74 ? -17.580 1.403 -6.669 1.00 89.12 74 ASN A N 1
ATOM 639 C CA . ASN A 1 74 ? -17.067 2.287 -7.720 1.00 89.12 74 ASN A CA 1
ATOM 640 C C . ASN A 1 74 ? -16.308 3.486 -7.134 1.00 89.12 74 ASN A C 1
ATOM 642 O O . ASN A 1 74 ? -15.199 3.764 -7.576 1.00 89.12 74 ASN A O 1
ATOM 646 N N . LEU A 1 75 ? -16.867 4.146 -6.115 1.00 90.12 75 LEU A N 1
ATOM 647 C CA . LEU A 1 75 ? -16.204 5.254 -5.420 1.00 90.12 75 LEU A CA 1
ATOM 648 C C . LEU A 1 75 ? -15.004 4.752 -4.616 1.00 90.12 75 LEU A C 1
ATOM 650 O O . LEU A 1 75 ? -13.942 5.367 -4.631 1.00 90.12 75 LEU A O 1
ATOM 654 N N . GLN A 1 76 ? -15.148 3.586 -3.988 1.00 93.00 76 GLN A N 1
ATOM 655 C CA . GLN A 1 76 ? -14.085 2.974 -3.201 1.00 93.00 76 GLN A CA 1
ATOM 656 C C . GLN A 1 76 ? -12.823 2.680 -4.031 1.00 93.00 76 GLN A C 1
ATOM 658 O O . GLN A 1 76 ? -11.709 2.876 -3.550 1.00 93.00 76 GLN A O 1
ATOM 663 N N . ARG A 1 77 ? -12.969 2.265 -5.298 1.00 92.94 77 ARG A N 1
ATOM 664 C CA . ARG A 1 77 ? -11.823 2.075 -6.206 1.00 92.94 77 ARG A CA 1
ATOM 665 C C . ARG A 1 77 ? -11.091 3.377 -6.516 1.00 92.94 77 ARG A C 1
ATOM 667 O O . ARG A 1 77 ? -9.864 3.373 -6.572 1.00 92.94 77 ARG A O 1
ATOM 674 N N . GLU A 1 78 ? -11.810 4.485 -6.668 1.00 92.00 78 GLU A N 1
ATOM 675 C CA . GLU A 1 78 ? -11.187 5.800 -6.853 1.00 92.00 78 GLU A CA 1
ATOM 676 C C . GLU A 1 78 ? -10.476 6.281 -5.584 1.00 92.00 78 GLU A C 1
ATOM 678 O O . GLU A 1 78 ? -9.402 6.879 -5.664 1.00 92.00 78 GLU A O 1
ATOM 683 N N . MET A 1 79 ? -11.018 5.970 -4.404 1.00 92.06 79 MET A N 1
ATOM 684 C CA . MET A 1 79 ? -10.341 6.241 -3.132 1.00 92.06 79 MET A CA 1
ATOM 685 C C . MET A 1 79 ? -9.060 5.410 -2.983 1.00 92.06 79 MET A C 1
ATOM 687 O O . MET A 1 79 ? -8.039 5.944 -2.558 1.00 92.06 79 MET A O 1
ATOM 691 N N . LEU A 1 80 ? -9.073 4.138 -3.395 1.00 92.69 80 LEU A N 1
ATOM 692 C CA . LEU A 1 80 ? -7.883 3.282 -3.364 1.00 92.69 80 LEU A CA 1
ATOM 693 C C . LEU A 1 80 ? -6.787 3.763 -4.327 1.00 92.69 80 LEU A C 1
ATOM 695 O O . LEU A 1 80 ? -5.611 3.772 -3.976 1.00 92.69 80 LEU A O 1
ATOM 699 N N . LYS A 1 81 ? -7.149 4.204 -5.537 1.00 93.06 81 LYS A N 1
ATOM 700 C CA . LYS A 1 81 ? -6.197 4.826 -6.478 1.00 93.06 81 LYS A CA 1
ATOM 701 C C . LYS A 1 81 ? -5.473 6.016 -5.842 1.00 93.06 81 LYS A C 1
ATOM 703 O O . LYS A 1 81 ? -4.252 6.147 -5.951 1.00 93.06 81 LYS A O 1
ATOM 708 N N . GLN A 1 82 ? -6.228 6.867 -5.150 1.00 91.94 82 GLN A N 1
ATOM 709 C CA . GLN A 1 82 ? -5.680 8.022 -4.442 1.00 91.94 82 GLN A CA 1
ATOM 710 C C . GLN A 1 82 ? -4.798 7.592 -3.264 1.00 91.94 82 GLN A C 1
ATOM 712 O O . GLN A 1 82 ? -3.662 8.054 -3.165 1.00 91.94 82 GLN A O 1
ATOM 717 N N . SER A 1 83 ? -5.242 6.640 -2.438 1.00 91.50 83 SER A N 1
ATOM 718 C CA . SER A 1 83 ? -4.452 6.172 -1.292 1.00 91.50 83 SER A CA 1
ATOM 719 C C . SER A 1 83 ? -3.136 5.506 -1.702 1.00 91.50 83 SER A C 1
ATOM 721 O O . SER A 1 83 ? -2.121 5.686 -1.033 1.00 91.50 83 SER A O 1
ATOM 723 N N . MET A 1 84 ? -3.107 4.811 -2.843 1.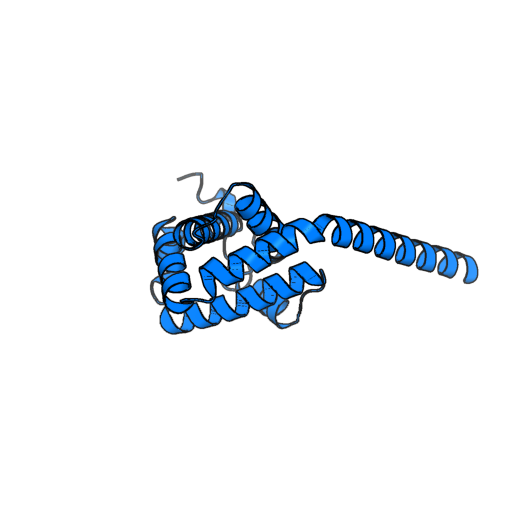00 92.81 84 MET A N 1
ATOM 724 C CA . MET A 1 84 ? -1.869 4.284 -3.428 1.00 92.81 84 MET A CA 1
ATOM 725 C C . MET A 1 84 ? -0.871 5.402 -3.741 1.00 92.81 84 MET A C 1
ATOM 727 O O . MET A 1 84 ? 0.327 5.240 -3.515 1.00 92.81 84 MET A O 1
ATOM 731 N N . THR A 1 85 ? -1.350 6.559 -4.204 1.00 91.56 85 THR A N 1
ATOM 732 C CA . THR A 1 85 ? -0.498 7.729 -4.459 1.00 91.56 85 THR A CA 1
ATOM 733 C C . THR A 1 85 ? 0.085 8.281 -3.159 1.00 91.56 85 THR A C 1
ATOM 735 O O . THR A 1 85 ? 1.282 8.562 -3.105 1.00 91.56 85 THR A O 1
ATOM 738 N N . TYR A 1 86 ? -0.711 8.357 -2.089 1.00 92.56 86 TYR A N 1
ATOM 739 C CA . TYR A 1 86 ? -0.224 8.777 -0.770 1.00 92.56 86 TYR A CA 1
ATOM 740 C C . TYR A 1 86 ? 0.836 7.817 -0.216 1.00 92.56 86 TYR A C 1
ATOM 742 O O . TYR A 1 86 ? 1.891 8.268 0.229 1.00 92.56 86 TYR A O 1
ATOM 750 N N . MET A 1 87 ? 0.624 6.500 -0.324 1.00 90.31 87 MET A N 1
ATOM 751 C CA . MET A 1 87 ? 1.607 5.504 0.125 1.00 90.31 87 MET A CA 1
ATOM 752 C C . MET A 1 87 ? 2.916 5.554 -0.668 1.00 90.31 87 MET A C 1
ATOM 754 O O . MET A 1 87 ? 3.995 5.430 -0.084 1.00 90.31 87 MET A O 1
ATOM 758 N N . MET A 1 88 ? 2.849 5.763 -1.987 1.00 89.00 88 MET A N 1
ATOM 759 C CA . MET A 1 88 ? 4.045 5.898 -2.826 1.00 89.00 88 MET A CA 1
ATOM 760 C C . MET A 1 88 ? 4.835 7.168 -2.495 1.00 89.00 88 MET A C 1
ATOM 762 O O . MET A 1 88 ? 6.063 7.107 -2.392 1.00 89.00 88 MET A O 1
ATOM 766 N N . SER A 1 89 ? 4.144 8.294 -2.293 1.00 88.62 89 SER A N 1
ATOM 767 C CA . SER A 1 89 ? 4.761 9.553 -1.862 1.00 88.62 89 SER A CA 1
ATOM 768 C C . SER A 1 89 ? 5.418 9.402 -0.494 1.00 88.62 89 SER A C 1
ATOM 770 O O . SER A 1 89 ? 6.596 9.721 -0.344 1.00 88.62 89 SER A O 1
ATOM 772 N N . PHE A 1 90 ? 4.711 8.810 0.473 1.00 89.56 90 PHE A N 1
ATOM 773 C CA . PHE A 1 90 ? 5.252 8.555 1.804 1.00 89.56 90 PHE A CA 1
ATOM 774 C C . PHE A 1 90 ? 6.483 7.643 1.766 1.00 89.56 90 PHE A C 1
ATOM 776 O O . PHE A 1 90 ? 7.469 7.899 2.442 1.00 89.56 90 PHE A O 1
ATOM 783 N N . SER A 1 91 ? 6.502 6.625 0.910 1.00 85.75 91 SER A N 1
ATOM 784 C CA . SER A 1 91 ? 7.662 5.729 0.767 1.00 85.75 91 SER A CA 1
ATOM 785 C C . SER A 1 91 ? 8.840 6.367 0.013 1.00 85.75 91 SER A C 1
ATOM 787 O O . SER A 1 91 ? 9.922 5.784 -0.103 1.00 85.75 91 SER A O 1
ATOM 789 N N . ALA A 1 92 ? 8.651 7.558 -0.557 1.00 82.81 92 ALA A N 1
ATOM 790 C CA . ALA A 1 92 ? 9.723 8.363 -1.130 1.00 82.81 92 ALA A CA 1
ATOM 791 C C . ALA A 1 92 ? 10.319 9.354 -0.126 1.00 82.81 92 ALA A C 1
ATOM 793 O O . ALA A 1 92 ? 11.525 9.586 -0.174 1.00 82.81 92 ALA A O 1
ATOM 794 N N . THR A 1 93 ? 9.497 9.918 0.759 1.00 84.88 93 THR A N 1
ATOM 795 C CA . THR A 1 93 ? 9.894 11.007 1.666 1.00 84.88 93 THR A CA 1
ATOM 796 C C . THR A 1 93 ? 10.090 10.559 3.110 1.00 84.88 93 THR A C 1
ATOM 798 O O . THR A 1 93 ? 10.859 11.176 3.833 1.00 84.88 93 THR A O 1
ATOM 801 N N . LEU A 1 94 ? 9.402 9.494 3.530 1.00 84.81 94 LEU A N 1
ATOM 802 C CA . LEU A 1 94 ? 9.179 9.106 4.929 1.00 84.81 94 LEU A CA 1
ATOM 803 C C . LEU A 1 94 ? 8.543 10.219 5.780 1.00 84.81 94 LEU A C 1
ATOM 805 O O . LEU A 1 94 ? 8.561 10.165 7.008 1.00 84.81 94 LEU A O 1
ATOM 809 N N . GLU A 1 95 ? 7.904 11.184 5.121 1.00 88.88 95 GLU A N 1
ATOM 810 C CA . GLU A 1 95 ? 7.146 12.269 5.733 1.00 88.88 95 GLU A CA 1
ATOM 811 C C . GLU A 1 95 ? 5.678 12.129 5.317 1.00 88.88 95 GLU A C 1
ATOM 813 O O . GLU A 1 95 ? 5.379 12.201 4.118 1.00 88.88 95 GLU A O 1
ATOM 818 N N . PRO A 1 96 ? 4.752 11.863 6.257 1.00 91.56 96 PRO A N 1
ATOM 819 C CA . PRO A 1 96 ? 3.358 11.647 5.908 1.00 91.56 96 PRO A CA 1
ATOM 820 C C . PRO A 1 96 ? 2.714 12.981 5.524 1.00 91.56 96 PRO A C 1
ATOM 822 O O . PRO A 1 96 ? 2.783 13.954 6.284 1.00 91.56 96 PRO A O 1
ATOM 825 N N . SER A 1 97 ? 2.054 13.009 4.366 1.00 94.19 97 SER A N 1
ATOM 826 C CA . SER A 1 97 ? 1.200 14.133 3.983 1.00 94.19 97 SER A CA 1
ATOM 827 C C . SER A 1 97 ? -0.018 14.226 4.905 1.00 94.19 97 SER A C 1
ATOM 829 O O . SER A 1 97 ? -0.317 13.289 5.654 1.00 94.19 97 SER A O 1
ATOM 831 N N . ASP A 1 98 ? -0.732 15.347 4.862 1.00 95.50 98 ASP A N 1
ATOM 832 C CA . ASP A 1 98 ? -1.941 15.515 5.670 1.00 95.50 98 ASP A CA 1
ATOM 833 C C . ASP A 1 98 ? -3.031 14.514 5.258 1.00 95.50 98 ASP A C 1
ATOM 835 O O . ASP A 1 98 ? -3.663 13.915 6.123 1.00 95.50 98 ASP A O 1
ATOM 839 N N . GLU A 1 99 ? -3.138 14.181 3.970 1.00 94.31 99 GLU A N 1
ATOM 840 C CA . GLU A 1 99 ? -4.060 13.150 3.482 1.00 94.31 99 GLU A CA 1
ATOM 841 C C . GLU A 1 99 ? -3.702 11.752 4.012 1.00 94.31 99 GLU A C 1
ATOM 843 O O . GLU A 1 99 ? -4.589 10.966 4.344 1.00 94.31 99 GLU A O 1
ATOM 848 N N . MET A 1 100 ? -2.406 11.426 4.133 1.00 94.88 100 MET A N 1
ATOM 849 C CA . MET A 1 100 ? -1.968 10.156 4.728 1.00 94.88 100 MET A CA 1
ATOM 850 C C . MET A 1 100 ? -2.326 10.088 6.220 1.00 94.88 100 MET A C 1
ATOM 852 O O . MET A 1 100 ? -2.750 9.034 6.699 1.00 94.88 100 MET A O 1
ATOM 856 N N . LYS A 1 101 ? -2.186 11.202 6.954 1.00 95.88 101 LYS A N 1
ATOM 857 C CA . LYS A 1 101 ? -2.581 11.294 8.371 1.00 95.88 101 LYS A CA 1
ATOM 858 C C . LYS A 1 101 ? -4.087 11.109 8.528 1.00 95.88 101 LYS A C 1
ATOM 860 O O . LYS A 1 101 ? -4.510 10.257 9.304 1.00 95.88 101 LYS A O 1
ATOM 865 N N . GLU A 1 102 ? -4.887 11.845 7.758 1.00 95.62 102 GLU A N 1
ATOM 866 C CA . GLU A 1 102 ? -6.351 11.745 7.780 1.00 95.62 102 GLU A CA 1
ATOM 867 C C . GLU A 1 102 ? -6.825 10.324 7.449 1.00 95.62 102 GLU A C 1
ATOM 869 O O . GLU A 1 102 ? -7.706 9.776 8.119 1.00 95.62 102 GLU A O 1
ATOM 874 N N . LEU A 1 103 ? -6.203 9.688 6.451 1.00 95.06 103 LEU A N 1
ATOM 875 C CA . LEU A 1 103 ? -6.500 8.309 6.083 1.00 95.06 103 LEU A CA 1
ATOM 876 C C . LEU A 1 103 ? -6.205 7.340 7.238 1.00 95.06 103 LEU A C 1
ATOM 878 O O . LEU A 1 103 ? -7.040 6.479 7.541 1.00 95.06 103 LEU A O 1
ATOM 882 N N . ALA A 1 104 ? -5.052 7.487 7.895 1.00 95.62 104 ALA A N 1
ATOM 883 C CA . ALA A 1 104 ? -4.658 6.660 9.032 1.00 95.62 104 ALA A CA 1
ATOM 884 C C . ALA A 1 104 ? -5.574 6.870 10.248 1.00 95.62 104 ALA A C 1
ATOM 886 O O . ALA A 1 104 ? -6.000 5.898 10.873 1.00 95.62 104 ALA A O 1
ATOM 887 N N . GLU A 1 105 ? -5.964 8.111 10.544 1.00 96.00 105 GLU A N 1
ATOM 888 C CA . GLU A 1 105 ? -6.929 8.427 11.602 1.00 96.00 105 GLU A CA 1
ATOM 889 C C . GLU A 1 105 ? -8.309 7.821 11.330 1.00 96.00 105 GLU A C 1
ATOM 891 O O . GLU A 1 105 ? -8.939 7.284 12.246 1.00 96.00 105 GLU A O 1
ATOM 896 N N . MET A 1 106 ? -8.765 7.849 10.073 1.00 95.44 106 MET A N 1
ATOM 897 C CA . MET A 1 106 ? -10.030 7.237 9.666 1.00 95.44 106 MET A CA 1
ATOM 898 C C . MET A 1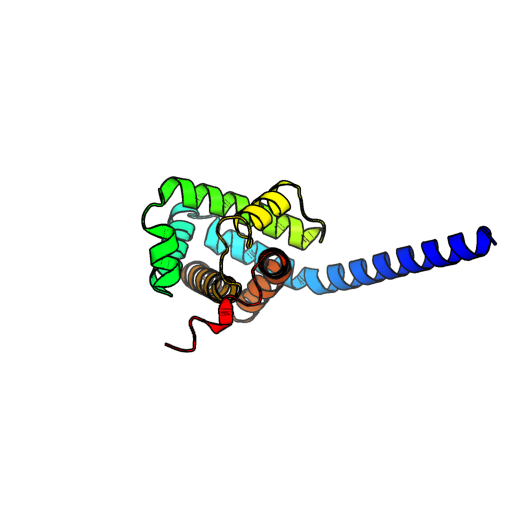 106 ? -10.027 5.715 9.844 1.00 95.44 106 MET A C 1
ATOM 900 O O . MET A 1 106 ? -11.030 5.136 10.260 1.00 95.44 106 MET A O 1
ATOM 904 N N . HIS A 1 107 ? -8.904 5.055 9.562 1.00 95.00 107 HIS A N 1
ATOM 905 C CA . HIS A 1 107 ? -8.772 3.607 9.753 1.00 95.00 107 HIS A CA 1
ATOM 906 C C . HIS A 1 107 ? -8.500 3.225 11.212 1.00 95.00 107 HIS A C 1
ATOM 908 O O . HIS A 1 107 ? -8.772 2.097 11.625 1.00 95.00 107 HIS A O 1
ATOM 914 N N . GLY A 1 108 ? -7.967 4.159 11.996 1.00 93.94 108 GLY A N 1
ATOM 915 C CA . GLY A 1 108 ? -7.516 3.926 13.356 1.00 93.94 108 GLY A CA 1
ATOM 916 C C . GLY A 1 108 ? -8.627 3.661 14.369 1.00 93.94 108 GLY A C 1
ATOM 917 O O . GLY A 1 108 ? -9.829 3.750 14.097 1.00 93.94 108 GLY A O 1
ATOM 918 N N . ARG A 1 109 ? -8.195 3.373 15.601 1.00 90.81 109 ARG A N 1
ATOM 919 C CA . ARG A 1 109 ? -9.041 2.952 16.736 1.00 90.81 109 ARG A CA 1
ATOM 920 C C . ARG A 1 109 ? -10.261 3.838 17.026 1.00 90.81 109 ARG A C 1
ATOM 922 O O . ARG A 1 109 ? -11.253 3.355 17.555 1.00 90.81 109 ARG A O 1
ATOM 929 N N . GLY A 1 110 ? -10.174 5.137 16.730 1.00 89.12 110 GLY A N 1
ATOM 930 C CA . GLY A 1 110 ? -11.215 6.121 17.050 1.00 89.12 110 GLY A CA 1
ATOM 931 C C . GLY A 1 110 ? -12.325 6.234 16.005 1.00 89.12 110 GLY A C 1
ATOM 932 O O . GLY A 1 110 ? -13.262 7.008 16.201 1.00 89.12 110 GLY A O 1
ATOM 933 N N . LYS A 1 111 ? -12.194 5.523 14.882 1.00 93.06 111 LYS A N 1
ATOM 934 C CA . LYS A 1 111 ? -13.089 5.603 13.728 1.00 93.06 111 LYS A CA 1
ATOM 935 C C . LYS A 1 111 ? -13.455 4.192 13.274 1.00 93.06 111 LYS A C 1
ATOM 937 O O . LYS A 1 111 ? -14.170 3.508 13.999 1.00 93.06 111 LYS A O 1
ATOM 942 N N . LEU A 1 112 ? -12.968 3.743 12.117 1.00 91.94 112 LEU A N 1
ATOM 943 C CA . LEU A 1 112 ? -13.280 2.410 11.596 1.00 91.94 112 LEU A CA 1
ATOM 944 C C . LEU A 1 112 ? -12.677 1.287 12.450 1.00 91.94 112 LEU A C 1
ATOM 946 O O . LEU A 1 112 ? -13.188 0.170 12.436 1.00 91.94 112 LEU A O 1
ATOM 950 N N . ASN A 1 113 ? -11.628 1.588 13.225 1.00 93.75 113 ASN A N 1
ATOM 951 C CA . ASN A 1 113 ? -10.973 0.648 14.128 1.00 93.75 113 ASN A CA 1
ATOM 952 C C . ASN A 1 113 ? -10.570 -0.648 13.402 1.00 93.75 113 ASN A C 1
ATOM 954 O O . ASN A 1 113 ? -10.923 -1.750 13.824 1.00 93.75 113 ASN A O 1
ATOM 958 N N . ILE A 1 114 ? -9.879 -0.510 12.271 1.00 94.31 114 ILE A N 1
ATOM 959 C CA . ILE A 1 114 ? -9.452 -1.642 11.448 1.00 94.31 114 ILE A CA 1
ATOM 960 C C . ILE A 1 114 ? -8.405 -2.468 12.222 1.00 94.31 114 ILE A C 1
ATOM 962 O O . ILE A 1 114 ? -7.448 -1.888 12.740 1.00 94.31 114 ILE A O 1
ATOM 966 N N . PRO A 1 115 ? -8.559 -3.802 12.335 1.00 93.69 115 PRO A N 1
ATOM 967 C CA . PRO A 1 115 ? -7.544 -4.662 12.943 1.00 93.69 115 PRO A CA 1
ATOM 968 C C . PRO A 1 115 ? -6.214 -4.624 12.178 1.00 93.69 115 PRO A C 1
ATOM 970 O O . PRO A 1 115 ? -6.187 -4.602 10.946 1.00 93.69 115 PRO A O 1
ATOM 973 N N . ALA A 1 116 ? -5.092 -4.649 12.902 1.00 93.44 116 ALA A N 1
ATOM 974 C CA . ALA A 1 116 ? -3.769 -4.475 12.299 1.00 93.44 116 ALA A CA 1
ATOM 975 C C . ALA A 1 116 ? -3.369 -5.640 11.373 1.00 93.44 116 ALA A C 1
ATOM 977 O O . ALA A 1 116 ? -2.646 -5.424 10.398 1.00 93.44 116 ALA A O 1
ATOM 978 N N . ASN A 1 117 ? -3.848 -6.856 11.655 1.00 93.12 117 ASN A N 1
ATOM 979 C CA . ASN A 1 117 ? -3.583 -8.050 10.846 1.00 93.12 117 ASN A CA 1
ATOM 980 C C . ASN A 1 117 ? -4.273 -8.014 9.469 1.00 93.12 117 ASN A C 1
ATOM 982 O O . ASN A 1 117 ? -3.762 -8.609 8.524 1.00 93.12 117 ASN A O 1
ATOM 986 N N . LEU A 1 118 ? -5.367 -7.259 9.295 1.00 95.44 118 LEU A N 1
ATOM 987 C CA . LEU A 1 118 ? -6.015 -7.135 7.981 1.00 95.44 118 LEU A CA 1
ATOM 988 C C . LEU A 1 118 ? -5.131 -6.420 6.946 1.00 95.44 118 LEU A C 1
ATOM 990 O O . LEU A 1 118 ? -5.342 -6.584 5.747 1.00 95.44 118 LEU A O 1
ATOM 994 N N . TYR A 1 119 ? -4.119 -5.661 7.380 1.00 95.69 119 TYR A N 1
ATOM 995 C CA . TYR A 1 119 ? -3.160 -5.033 6.468 1.00 95.69 119 TYR A CA 1
ATOM 996 C C . TYR A 1 119 ? -2.182 -6.031 5.837 1.00 95.69 119 TYR A C 1
ATOM 998 O O . TYR A 1 119 ? -1.725 -5.798 4.719 1.00 95.69 119 TYR A O 1
ATOM 1006 N N . GLU A 1 120 ? -1.883 -7.144 6.512 1.00 94.94 120 GLU A N 1
ATOM 1007 C CA . GLU A 1 120 ? -1.115 -8.238 5.908 1.00 94.94 120 GLU A CA 1
ATOM 1008 C C . GLU A 1 120 ? -1.935 -8.876 4.786 1.00 94.94 120 GLU A C 1
ATOM 1010 O O . GLU A 1 120 ? -1.474 -8.965 3.652 1.00 94.94 120 GLU A O 1
ATOM 1015 N N . ILE A 1 121 ? -3.210 -9.172 5.056 1.00 97.56 121 ILE A N 1
ATOM 1016 C CA . ILE A 1 121 ? -4.150 -9.702 4.060 1.00 97.56 121 ILE A CA 1
ATOM 1017 C C . ILE A 1 121 ? -4.324 -8.731 2.878 1.00 97.56 121 ILE A C 1
ATOM 1019 O O . ILE A 1 121 ? -4.368 -9.152 1.718 1.00 97.56 121 ILE A O 1
ATOM 1023 N N . TRP A 1 122 ? -4.384 -7.425 3.152 1.00 97.81 122 TRP A N 1
ATOM 1024 C CA . TRP A 1 122 ? -4.421 -6.379 2.127 1.00 97.81 122 TRP A CA 1
ATOM 1025 C C . TRP A 1 122 ? -3.180 -6.420 1.226 1.00 97.81 122 TRP A C 1
ATOM 1027 O O . TRP A 1 122 ? -3.316 -6.389 -0.000 1.00 97.81 122 TRP A O 1
ATOM 1037 N N . LEU A 1 123 ? -1.983 -6.534 1.813 1.00 97.62 123 LEU A N 1
ATOM 1038 C CA . LEU A 1 123 ? -0.728 -6.581 1.064 1.00 97.62 123 LEU A CA 1
ATOM 1039 C C . LEU A 1 123 ? -0.624 -7.863 0.228 1.00 97.62 123 LEU A C 1
ATOM 1041 O O . LEU A 1 123 ? -0.291 -7.782 -0.953 1.00 97.62 123 LEU A O 1
ATOM 1045 N N . GLU A 1 124 ? -0.987 -9.019 0.790 1.00 98.38 124 GLU A N 1
ATOM 1046 C CA . GLU A 1 124 ? -1.040 -10.282 0.042 1.00 98.38 124 GLU A CA 1
ATOM 1047 C C . GLU A 1 124 ? -2.023 -10.208 -1.131 1.00 98.38 124 GLU A C 1
ATOM 1049 O O . GLU A 1 124 ? -1.729 -10.671 -2.233 1.00 98.38 124 GLU A O 1
ATOM 1054 N N . SER A 1 125 ? -3.186 -9.585 -0.930 1.00 98.69 125 SER A N 1
ATOM 1055 C CA . SER A 1 125 ? -4.183 -9.404 -1.992 1.00 98.69 125 SER A CA 1
ATOM 1056 C C . SER A 1 125 ? -3.667 -8.495 -3.109 1.00 98.69 125 SER A C 1
ATOM 1058 O O . SER A 1 125 ? -3.886 -8.775 -4.289 1.00 98.69 125 SER A O 1
ATOM 1060 N N . MET A 1 126 ? -2.940 -7.430 -2.757 1.00 98.38 126 MET A N 1
ATOM 1061 C CA . MET A 1 126 ? -2.283 -6.553 -3.727 1.00 98.38 126 MET A CA 1
ATOM 1062 C C . MET A 1 126 ? -1.240 -7.320 -4.540 1.00 98.38 126 MET A C 1
ATOM 1064 O O . MET A 1 126 ? -1.269 -7.259 -5.764 1.00 98.38 126 MET A O 1
ATOM 1068 N N . ILE A 1 127 ? -0.369 -8.085 -3.882 1.00 98.62 127 ILE A N 1
ATOM 1069 C CA . ILE A 1 127 ? 0.693 -8.855 -4.543 1.00 98.62 127 ILE A CA 1
ATOM 1070 C C . ILE A 1 127 ? 0.110 -9.902 -5.491 1.00 98.62 127 ILE A C 1
ATOM 1072 O O . ILE A 1 127 ? 0.524 -9.945 -6.645 1.00 98.62 127 ILE A O 1
ATOM 1076 N N . LYS A 1 128 ? -0.912 -10.655 -5.066 1.00 98.75 128 LYS A N 1
ATOM 1077 C CA . LYS A 1 128 ? -1.635 -11.596 -5.943 1.00 98.75 128 LYS A CA 1
ATOM 1078 C C . LYS A 1 128 ? -2.232 -10.905 -7.167 1.00 98.75 128 LYS A C 1
ATOM 1080 O O . LYS A 1 128 ? -2.186 -11.432 -8.271 1.00 98.75 128 LYS A O 1
ATOM 1085 N N . THR A 1 129 ? -2.774 -9.701 -6.992 1.00 98.75 129 THR A N 1
ATOM 1086 C CA . THR A 1 129 ? -3.308 -8.927 -8.124 1.00 98.75 129 THR A CA 1
ATOM 1087 C C . THR A 1 129 ? -2.191 -8.498 -9.076 1.00 98.75 129 THR A C 1
ATOM 1089 O O . THR A 1 129 ? -2.356 -8.546 -10.290 1.00 98.75 129 THR A O 1
ATOM 1092 N N . VAL A 1 130 ? -1.038 -8.084 -8.548 1.00 98.62 130 VAL A N 1
ATOM 1093 C CA . VAL A 1 130 ? 0.130 -7.729 -9.364 1.00 98.62 130 VAL A CA 1
ATOM 1094 C C . VAL A 1 130 ? 0.658 -8.944 -10.119 1.00 98.62 130 VAL A C 1
ATOM 1096 O O . VAL A 1 130 ? 0.968 -8.805 -11.295 1.00 98.62 130 VAL A O 1
ATOM 1099 N N . GLU A 1 131 ? 0.719 -10.115 -9.489 1.00 98.69 131 GLU A N 1
ATOM 1100 C CA . GLU A 1 131 ? 1.110 -11.373 -10.134 1.00 98.69 131 GLU A CA 1
ATOM 1101 C C . GLU A 1 131 ? 0.216 -11.701 -11.338 1.00 98.69 131 GLU A C 1
ATOM 1103 O O . GLU A 1 131 ? 0.719 -12.045 -12.406 1.00 98.69 131 GLU A O 1
ATOM 1108 N N . GLU A 1 132 ? -1.102 -11.521 -11.208 1.00 98.69 132 GLU A N 1
ATOM 1109 C CA . GLU A 1 132 ? -2.047 -11.757 -12.306 1.00 98.69 132 GLU A CA 1
ATOM 1110 C C . GLU A 1 132 ? -1.904 -10.751 -13.470 1.00 98.69 132 GLU A C 1
ATOM 1112 O O . GLU A 1 132 ? -2.231 -11.084 -14.611 1.00 98.69 132 GLU A O 1
ATOM 1117 N N . PHE A 1 133 ? -1.442 -9.521 -13.205 1.00 98.62 133 PHE A N 1
ATOM 1118 C CA . PHE A 1 133 ? -1.440 -8.419 -14.182 1.00 98.62 133 PHE A CA 1
ATOM 1119 C C . PHE A 1 133 ? -0.058 -8.048 -14.732 1.00 98.62 133 PHE A C 1
ATOM 1121 O O . PHE A 1 133 ? 0.028 -7.463 -15.813 1.00 98.62 133 PHE A O 1
ATOM 1128 N N . ASP A 1 134 ? 1.030 -8.335 -14.019 1.00 98.62 134 ASP A N 1
ATOM 1129 C CA . ASP A 1 134 ? 2.387 -8.078 -14.490 1.00 98.62 134 ASP A CA 1
ATOM 1130 C C . ASP A 1 134 ? 2.911 -9.294 -15.272 1.00 98.62 134 ASP A C 1
ATOM 1132 O O . ASP A 1 134 ? 3.343 -10.273 -14.668 1.00 98.62 134 ASP A O 1
ATOM 1136 N N . PRO A 1 135 ? 2.999 -9.243 -16.616 1.00 98.19 135 PRO A N 1
ATOM 1137 C CA . PRO A 1 135 ? 3.474 -10.376 -17.417 1.00 98.19 135 PRO A CA 1
ATOM 1138 C C . PRO A 1 135 ? 4.949 -10.732 -17.174 1.00 98.19 135 PRO A C 1
ATOM 1140 O O . PRO A 1 135 ? 5.459 -11.682 -17.766 1.00 98.19 135 PRO A O 1
ATOM 1143 N N . LYS A 1 136 ? 5.669 -9.933 -16.381 1.00 98.44 136 LYS A N 1
ATOM 1144 C CA . LYS A 1 136 ? 7.057 -10.183 -15.991 1.00 98.44 136 LYS A CA 1
ATOM 1145 C C . LYS A 1 136 ? 7.209 -10.429 -14.494 1.00 98.44 136 LYS A C 1
ATOM 1147 O O . LYS A 1 136 ? 8.335 -10.321 -14.025 1.00 98.44 136 LYS A O 1
ATOM 1152 N N . PHE A 1 137 ? 6.117 -10.677 -13.767 1.00 98.69 137 PHE A N 1
ATOM 1153 C CA . PHE A 1 137 ? 6.163 -10.917 -12.330 1.00 98.69 137 PHE A CA 1
ATOM 1154 C C . PHE A 1 137 ? 7.175 -12.015 -11.978 1.00 98.69 137 PHE A C 1
ATOM 1156 O O . PHE A 1 137 ? 7.233 -13.058 -12.628 1.00 98.69 137 PHE A O 1
ATOM 1163 N N . ASP A 1 138 ? 7.985 -11.746 -10.960 1.00 98.44 138 ASP A N 1
ATOM 1164 C CA . ASP A 1 138 ? 8.959 -12.662 -1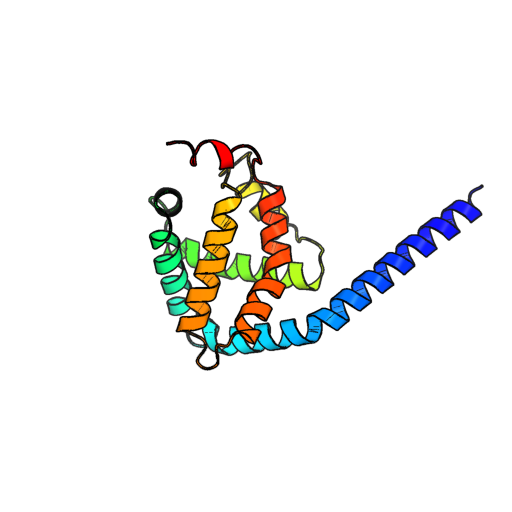0.382 1.00 98.44 138 ASP A CA 1
ATOM 1165 C C . ASP A 1 138 ? 9.169 -12.319 -8.895 1.00 98.44 138 ASP A C 1
ATOM 1167 O O . ASP A 1 138 ? 8.653 -11.316 -8.390 1.00 98.44 138 ASP A O 1
ATOM 1171 N N . GLU A 1 139 ? 9.962 -13.131 -8.195 1.00 97.69 139 GLU A N 1
ATOM 1172 C CA . GLU A 1 139 ? 10.261 -12.936 -6.769 1.00 97.69 139 GLU A CA 1
ATOM 1173 C C . GLU A 1 139 ? 10.895 -11.560 -6.476 1.00 97.69 139 GLU A C 1
ATOM 1175 O O . GLU A 1 139 ? 10.648 -10.960 -5.430 1.00 97.69 139 GLU A O 1
ATOM 1180 N N . ASN A 1 140 ? 11.685 -11.002 -7.402 1.00 97.44 140 ASN A N 1
ATOM 1181 C CA . ASN A 1 140 ? 12.304 -9.687 -7.207 1.00 97.44 140 ASN A CA 1
ATOM 1182 C C . ASN A 1 140 ? 11.269 -8.559 -7.278 1.00 97.44 140 ASN A C 1
ATOM 1184 O O . ASN A 1 140 ? 11.384 -7.564 -6.555 1.00 97.44 140 ASN A O 1
ATOM 1188 N N . ILE A 1 141 ? 10.271 -8.689 -8.154 1.00 98.38 141 ILE A N 1
ATOM 1189 C CA . ILE A 1 141 ? 9.140 -7.765 -8.240 1.00 98.38 141 ILE A CA 1
ATOM 1190 C C . ILE A 1 141 ? 8.282 -7.874 -6.986 1.00 98.38 141 ILE A C 1
ATOM 1192 O O . ILE A 1 141 ? 7.953 -6.833 -6.417 1.00 98.38 141 ILE A O 1
ATOM 1196 N N . GLU A 1 142 ? 7.982 -9.082 -6.508 1.00 98.38 142 GLU A N 1
ATOM 1197 C CA . GLU A 1 142 ? 7.273 -9.263 -5.239 1.00 98.38 142 GLU A CA 1
ATOM 1198 C C . GLU A 1 142 ? 7.986 -8.528 -4.095 1.00 98.38 142 GLU A C 1
ATOM 1200 O O . GLU A 1 142 ? 7.384 -7.694 -3.409 1.00 98.38 142 GLU A O 1
ATOM 1205 N N . ILE A 1 143 ? 9.290 -8.776 -3.928 1.00 97.12 143 ILE A N 1
ATOM 1206 C CA . ILE A 1 143 ? 10.107 -8.113 -2.905 1.00 97.12 143 ILE A CA 1
ATOM 1207 C C . ILE A 1 143 ? 10.050 -6.595 -3.084 1.00 97.12 143 ILE A C 1
ATOM 1209 O O . ILE A 1 143 ? 9.871 -5.871 -2.106 1.00 97.12 143 ILE A O 1
ATOM 1213 N N . ALA A 1 144 ? 10.158 -6.092 -4.316 1.00 96.56 144 ALA A N 1
ATOM 1214 C CA . ALA A 1 144 ? 10.076 -4.662 -4.585 1.00 96.56 144 ALA A CA 1
ATOM 1215 C C . ALA A 1 144 ? 8.728 -4.060 -4.159 1.00 96.56 144 ALA A C 1
ATOM 1217 O O . ALA A 1 144 ? 8.713 -2.985 -3.560 1.00 96.56 144 ALA A O 1
ATOM 1218 N N . TRP A 1 145 ? 7.609 -4.743 -4.411 1.00 97.50 145 TRP A N 1
ATOM 1219 C CA . TRP A 1 145 ? 6.284 -4.322 -3.947 1.00 97.50 145 TRP A CA 1
ATOM 1220 C C . TRP A 1 145 ? 6.185 -4.300 -2.423 1.00 97.50 145 TRP A C 1
ATOM 1222 O O . TRP A 1 145 ? 5.773 -3.285 -1.860 1.00 97.50 145 TRP A O 1
ATOM 1232 N N . ARG A 1 146 ? 6.632 -5.362 -1.745 1.00 96.94 146 ARG A N 1
ATOM 1233 C CA . ARG A 1 146 ? 6.648 -5.430 -0.273 1.00 96.94 146 ARG A CA 1
ATOM 1234 C C . ARG A 1 146 ? 7.490 -4.310 0.331 1.00 96.94 146 ARG A C 1
ATOM 1236 O O . ARG A 1 146 ? 7.022 -3.586 1.205 1.00 96.94 146 ARG A O 1
ATOM 1243 N N . VAL A 1 147 ? 8.704 -4.123 -0.180 1.00 93.75 147 VAL A N 1
ATOM 1244 C CA . VAL A 1 147 ? 9.645 -3.088 0.268 1.00 93.75 147 VAL A CA 1
ATOM 1245 C C . VAL A 1 147 ? 9.075 -1.685 0.058 1.00 93.75 147 VAL A C 1
ATOM 1247 O O . VAL A 1 147 ? 9.177 -0.843 0.949 1.00 93.75 147 VAL A O 1
ATOM 1250 N N . MET A 1 148 ? 8.448 -1.426 -1.092 1.00 93.75 148 MET A N 1
ATOM 1251 C CA . MET A 1 148 ? 7.885 -0.110 -1.398 1.00 93.75 148 MET A CA 1
ATOM 1252 C C . MET A 1 148 ? 6.578 0.189 -0.658 1.00 93.75 148 MET A C 1
ATOM 1254 O O . MET A 1 148 ? 6.275 1.361 -0.474 1.00 93.75 148 MET A O 1
ATOM 1258 N N . MET A 1 149 ? 5.815 -0.820 -0.229 1.00 94.81 149 MET A N 1
ATOM 1259 C CA . MET A 1 149 ? 4.572 -0.625 0.533 1.00 94.81 149 MET A CA 1
ATOM 1260 C C . MET A 1 149 ? 4.781 -0.625 2.049 1.00 94.81 149 MET A C 1
ATOM 1262 O O . MET A 1 149 ? 3.968 -0.051 2.775 1.00 94.81 149 MET A O 1
ATOM 1266 N N . ALA A 1 150 ? 5.863 -1.241 2.534 1.00 93.56 150 ALA A N 1
ATOM 1267 C CA . ALA A 1 150 ? 6.120 -1.432 3.959 1.00 93.56 150 ALA A CA 1
ATOM 1268 C C . ALA A 1 150 ? 6.021 -0.146 4.801 1.00 93.56 150 ALA A C 1
ATOM 1270 O O . ALA A 1 150 ? 5.371 -0.207 5.847 1.00 93.56 150 ALA A O 1
ATOM 1271 N N . PRO A 1 151 ? 6.571 1.019 4.387 1.00 93.06 151 PRO A N 1
ATOM 1272 C CA . PRO A 1 151 ? 6.426 2.243 5.171 1.00 93.06 151 PRO A CA 1
ATOM 1273 C C . PRO A 1 151 ? 4.956 2.632 5.358 1.00 93.06 151 PRO A C 1
ATOM 1275 O O . PRO A 1 151 ? 4.517 2.852 6.485 1.00 93.06 151 PRO A O 1
ATOM 1278 N N . GLY A 1 152 ? 4.180 2.662 4.269 1.00 94.25 152 GLY A N 1
ATOM 1279 C CA . GLY A 1 152 ? 2.759 3.012 4.301 1.00 94.25 152 GLY A CA 1
ATOM 1280 C C . GLY A 1 152 ? 1.942 2.054 5.164 1.00 94.25 152 GLY A C 1
ATOM 1281 O O . GLY A 1 152 ? 1.192 2.501 6.029 1.00 94.25 152 GLY A O 1
ATOM 1282 N N . VAL A 1 153 ? 2.146 0.746 4.996 1.00 95.31 153 VAL A N 1
ATOM 1283 C CA . VAL A 1 153 ? 1.472 -0.286 5.800 1.00 95.31 153 VAL A CA 1
ATOM 1284 C C . VAL A 1 153 ? 1.797 -0.131 7.288 1.00 95.31 153 VAL A C 1
ATOM 1286 O O . VAL A 1 153 ? 0.884 -0.079 8.112 1.00 95.31 153 VAL A O 1
ATOM 1289 N N . ALA A 1 154 ? 3.078 0.023 7.637 1.00 94.19 154 ALA A N 1
ATOM 1290 C CA . ALA A 1 154 ? 3.504 0.202 9.023 1.00 94.19 154 ALA A CA 1
ATOM 1291 C C . ALA A 1 154 ? 2.919 1.480 9.645 1.00 94.19 154 ALA A C 1
ATOM 1293 O O . ALA A 1 154 ? 2.510 1.482 10.810 1.00 94.19 154 ALA A O 1
ATOM 1294 N N . TYR A 1 155 ? 2.838 2.560 8.864 1.00 95.38 155 TYR A N 1
ATOM 1295 C CA . TYR A 1 155 ? 2.227 3.807 9.308 1.00 95.38 155 TYR A CA 1
ATOM 1296 C C . TYR A 1 155 ? 0.747 3.610 9.647 1.00 95.38 155 TYR A C 1
ATOM 1298 O O . TYR A 1 155 ? 0.337 3.940 10.758 1.00 95.38 155 TYR A O 1
ATOM 1306 N N . MET A 1 156 ? -0.031 2.989 8.758 1.00 95.38 156 MET A N 1
ATOM 1307 C CA . MET A 1 156 ? -1.450 2.689 8.996 1.00 95.38 156 MET A CA 1
ATOM 1308 C C . MET A 1 156 ? -1.655 1.784 10.223 1.00 95.38 156 MET A C 1
ATOM 1310 O O . MET A 1 156 ? -2.517 2.046 11.067 1.00 95.38 156 MET A O 1
ATOM 1314 N N . GLN A 1 157 ? -0.819 0.753 10.378 1.00 95.12 157 GLN A N 1
ATOM 1315 C CA . GLN A 1 157 ? -0.868 -0.156 11.527 1.00 95.12 157 GLN A CA 1
ATOM 1316 C C . GLN A 1 157 ? -0.598 0.549 12.864 1.00 95.12 157 GLN A C 1
ATOM 1318 O O . GLN A 1 157 ? -1.147 0.143 13.889 1.00 95.12 157 GLN A O 1
ATOM 1323 N N . SER A 1 158 ? 0.187 1.631 12.880 1.00 95.00 158 SER A N 1
ATOM 1324 C CA . SER A 1 158 ? 0.472 2.386 14.109 1.00 95.00 158 SER A CA 1
ATOM 1325 C C . SER A 1 158 ? -0.758 3.072 14.725 1.00 95.00 158 SER A C 1
ATOM 1327 O O . SER A 1 158 ? -0.761 3.349 15.926 1.00 95.00 158 SER A O 1
ATOM 1329 N N . PHE A 1 159 ? -1.821 3.280 13.938 1.00 95.12 159 PHE A N 1
ATOM 1330 C CA . PHE A 1 159 ? -3.095 3.866 14.379 1.00 95.12 159 PHE A CA 1
ATOM 1331 C C . PHE A 1 159 ? -4.125 2.817 14.832 1.00 95.12 159 PHE A C 1
ATOM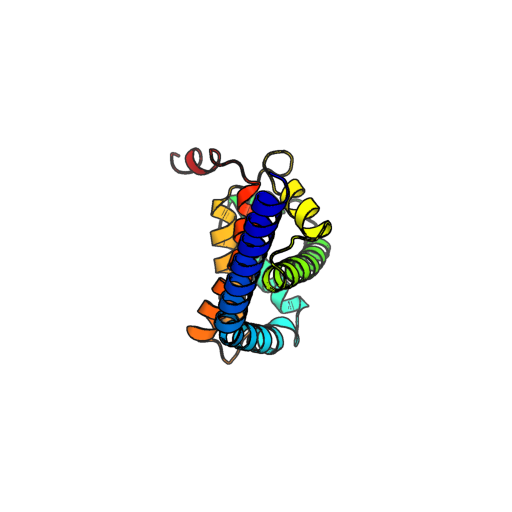 1333 O O . PHE A 1 159 ? -5.183 3.168 15.373 1.00 95.12 159 PHE A O 1
ATOM 1340 N N . CYS A 1 160 ? -3.832 1.533 14.621 1.00 92.94 160 CYS A N 1
ATOM 1341 C CA . CYS A 1 160 ? -4.712 0.427 14.980 1.00 92.94 160 CYS A CA 1
ATOM 1342 C C . CYS A 1 160 ? -4.698 0.158 16.493 1.00 92.94 160 CYS A C 1
ATOM 1344 O O . CYS A 1 160 ? -3.731 0.459 17.200 1.00 92.94 160 CYS A O 1
ATOM 1346 N N . ASP A 1 161 ? -5.772 -0.448 17.003 1.00 88.44 161 ASP A N 1
ATOM 1347 C CA . ASP A 1 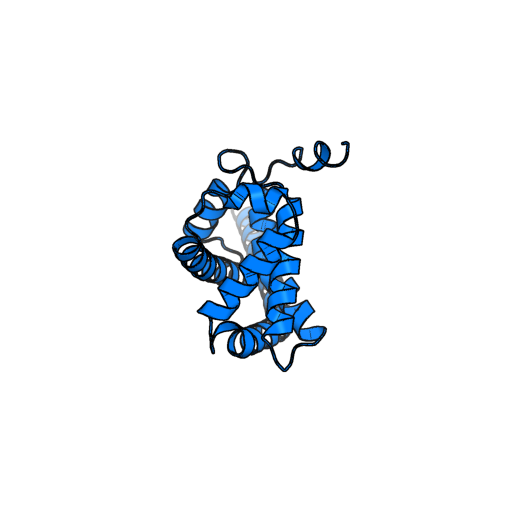161 ? -5.789 -0.960 18.372 1.00 88.44 161 ASP A CA 1
ATOM 1348 C C . ASP A 1 161 ? -4.980 -2.264 18.461 1.00 88.44 161 ASP A C 1
ATOM 1350 O O . ASP A 1 161 ? -5.320 -3.272 17.840 1.00 88.44 161 ASP A O 1
ATOM 1354 N N . LYS A 1 162 ? -3.916 -2.254 19.270 1.00 78.56 162 LYS A N 1
ATOM 1355 C CA . LYS A 1 162 ? -3.024 -3.407 19.464 1.00 78.56 162 LYS A CA 1
ATOM 1356 C C . LYS A 1 162 ? -3.717 -4.598 20.131 1.00 78.56 162 LYS A C 1
ATOM 1358 O O . LYS A 1 162 ? -3.244 -5.720 19.981 1.00 78.56 162 LYS A O 1
ATOM 1363 N N . ASN A 1 163 ? -4.822 -4.370 20.841 1.00 77.38 163 ASN A N 1
ATOM 1364 C CA . ASN A 1 163 ? -5.539 -5.414 21.573 1.00 77.38 163 ASN A CA 1
ATOM 1365 C C . ASN A 1 163 ? -6.643 -6.083 20.743 1.00 77.38 163 ASN A C 1
ATOM 1367 O O . ASN A 1 163 ? -7.135 -7.140 21.129 1.00 77.38 163 ASN A O 1
ATOM 1371 N N . LYS A 1 164 ? -7.026 -5.499 19.599 1.00 76.12 164 LYS A N 1
ATOM 1372 C CA . LYS A 1 164 ? -8.125 -6.011 18.767 1.00 76.12 164 LYS A CA 1
ATOM 1373 C C . LYS A 1 164 ? -7.801 -7.354 18.101 1.00 76.12 164 LYS A C 1
ATOM 1375 O O . LYS A 1 164 ? -8.706 -8.129 17.830 1.00 76.12 164 LYS A O 1
ATOM 1380 N N . ASN A 1 165 ? -6.518 -7.660 17.909 1.00 65.94 165 ASN A N 1
ATOM 1381 C CA . ASN A 1 165 ? -6.072 -8.892 17.254 1.00 65.94 165 ASN A CA 1
ATOM 1382 C C . ASN A 1 165 ? -6.347 -10.165 18.087 1.00 65.94 165 ASN A C 1
ATOM 1384 O O . ASN A 1 165 ? -6.522 -11.230 17.513 1.00 65.94 165 ASN A O 1
ATOM 1388 N N . ALA A 1 166 ? -6.393 -10.073 19.425 1.00 51.38 166 ALA A N 1
ATOM 1389 C CA . ALA A 1 166 ? -6.454 -11.244 20.312 1.00 51.38 166 ALA A CA 1
ATOM 1390 C C . ALA A 1 166 ? -7.860 -11.848 20.482 1.00 51.38 166 ALA A C 1
ATOM 1392 O O . ALA A 1 166 ? -7.981 -13.002 20.885 1.00 51.38 166 ALA A O 1
ATOM 1393 N N . ALA A 1 167 ? -8.917 -11.079 20.204 1.00 49.72 167 ALA A N 1
ATOM 1394 C CA . ALA A 1 167 ? -10.294 -11.513 20.446 1.00 49.72 167 ALA A CA 1
ATOM 1395 C C . ALA A 1 167 ? -10.847 -12.439 19.346 1.00 49.72 167 ALA A C 1
ATOM 1397 O O . ALA A 1 167 ? -11.734 -13.238 19.626 1.00 49.72 167 ALA A O 1
ATOM 1398 N N . ASP A 1 168 ? -10.303 -12.367 18.126 1.00 51.97 168 ASP A N 1
ATOM 1399 C CA . ASP A 1 168 ? -10.800 -13.130 16.971 1.00 51.97 168 ASP A CA 1
ATOM 1400 C C . ASP A 1 168 ? -10.097 -14.489 16.789 1.00 51.97 168 ASP A C 1
ATOM 1402 O O . ASP A 1 168 ? -10.604 -15.344 16.074 1.00 51.97 168 ASP A O 1
ATOM 1406 N N . GLU A 1 169 ? -8.943 -14.718 17.429 1.00 47.44 169 GLU A N 1
ATOM 1407 C CA . GLU A 1 169 ? -8.205 -15.997 17.356 1.00 47.44 169 GLU A CA 1
ATOM 1408 C C . GLU A 1 169 ? -8.640 -17.014 18.432 1.00 47.44 169 GLU A C 1
ATOM 1410 O O . GLU A 1 169 ? -8.135 -18.135 18.468 1.00 47.44 169 GLU A O 1
ATOM 1415 N N . THR A 1 170 ? -9.566 -16.642 19.327 1.00 35.56 170 THR A N 1
ATOM 1416 C CA . THR A 1 170 ? -10.039 -17.494 20.442 1.00 35.56 170 THR A CA 1
ATOM 1417 C C . THR A 1 170 ? -11.472 -18.020 20.294 1.00 35.56 170 THR A C 1
ATOM 1419 O O . THR A 1 170 ? -12.028 -18.541 21.264 1.00 35.56 170 THR A O 1
ATOM 1422 N N . THR A 1 171 ? -12.053 -17.958 19.094 1.00 36.91 171 THR A N 1
ATOM 1423 C CA . THR A 1 171 ? -13.391 -18.509 18.792 1.00 36.91 171 THR A CA 1
ATOM 1424 C C . THR A 1 171 ? -13.350 -19.420 17.581 1.00 36.91 171 THR A C 1
ATOM 1426 O O . THR A 1 171 ? -14.069 -20.444 17.613 1.00 36.91 171 THR A O 1
#

Sequence (171 aa):
MYVRNTLIINYIEYIYDVFLYIINVNMKPYRKLFNNSFQRAIIPDSNSFYKRFYEIFVGSDPRIAELFEKTFMNLQREMLKQSMTYMMSFSATLEPSDEMKELAEMHGRGKLNIPANLYEIWLESMIKTVEEFDPKFDENIEIAWRVMMAPGVAYMQSFCDKNKNAADETT

Foldseek 3Di:
DVVVVVVVVVVVVVVVVVVVVVVLVVLVVLVVLQVVLCCQQQVVPVPVLLVQLCVQLCVQDVVSVVVCVPPPVVVVSVVVVVVVVQLLVCLNPVDHDPVLVVVLLCCAPVHVQPALVSLVSSLVSNLVSSVVGRPPDDPSSNVSSCSSNVSSSVSSSVRHDPPPVPPVVPD